Protein AF-J3ETV2-F1 (afdb_monomer_lite)

Sequence (71 aa):
MLKMWVFILMIDGKDVEAFPADSEVKCMEVMFKALAVQRDSREKASGACYVRATAIDDTERRLIGHPVESR

Foldseek 3Di:
DQKKKWKWWAWPPDDIAIDIDSDPVVNVVVVVVVVVVCVVVVTDTPDIDMDIDPDDDPVRVVCGRPPPPDD

pLDDT: mean 79.48, std 13.54, range [38.06, 93.12]

Structure (mmCIF, N/CA/C/O backbone):
data_AF-J3ETV2-F1
#
_entry.id   AF-J3ETV2-F1
#
loop_
_atom_site.group_PDB
_atom_site.id
_atom_site.type_symbol
_atom_site.label_atom_id
_atom_site.label_alt_id
_atom_site.label_comp_id
_atom_site.label_asym_id
_atom_site.label_entity_id
_atom_site.label_seq_id
_atom_site.pdbx_PDB_ins_code
_atom_site.Cartn_x
_atom_site.Cartn_y
_atom_site.Cartn_z
_atom_site.occupancy
_atom_site.B_iso_or_equiv
_atom_site.auth_seq_id
_atom_site.auth_comp_id
_atom_site.auth_asym_id
_atom_site.auth_atom_id
_atom_site.pdbx_PDB_model_num
ATOM 1 N N . MET A 1 1 ? 9.387 -5.062 -19.387 1.00 56.66 1 MET A N 1
ATOM 2 C CA . MET A 1 1 ? 8.624 -5.379 -18.160 1.00 56.66 1 MET A CA 1
ATOM 3 C C . MET A 1 1 ? 8.578 -4.142 -17.291 1.00 56.66 1 MET A C 1
ATOM 5 O O . MET A 1 1 ? 9.625 -3.742 -16.790 1.00 56.66 1 MET A O 1
ATOM 9 N N . LEU A 1 2 ? 7.403 -3.524 -17.150 1.00 60.75 2 LEU A N 1
ATOM 10 C CA . LEU A 1 2 ? 7.203 -2.529 -16.101 1.00 60.75 2 LEU A CA 1
ATOM 11 C C . LEU A 1 2 ? 7.257 -3.233 -14.744 1.00 60.75 2 LEU A C 1
ATOM 13 O O . LEU A 1 2 ? 6.650 -4.285 -14.558 1.00 60.75 2 LEU A O 1
ATOM 17 N N . LYS A 1 3 ? 8.021 -2.654 -13.821 1.00 71.56 3 LYS A N 1
ATOM 18 C CA . LYS A 1 3 ? 8.020 -3.035 -12.412 1.00 71.56 3 LYS A CA 1
ATOM 19 C C . LYS A 1 3 ? 7.228 -1.972 -11.673 1.00 71.56 3 LYS A C 1
ATOM 21 O O . LYS A 1 3 ? 7.484 -0.788 -11.868 1.00 71.56 3 LYS A O 1
ATOM 26 N N . MET A 1 4 ? 6.293 -2.395 -10.842 1.00 85.56 4 MET A N 1
ATOM 27 C CA . MET A 1 4 ? 5.548 -1.501 -9.967 1.00 85.56 4 MET A CA 1
ATOM 28 C C . MET A 1 4 ? 5.512 -2.096 -8.577 1.00 85.56 4 MET A C 1
ATOM 30 O O . MET A 1 4 ? 5.527 -3.315 -8.388 1.00 85.56 4 MET A O 1
ATOM 34 N N . TRP A 1 5 ? 5.439 -1.208 -7.612 1.00 89.94 5 TRP A N 1
ATOM 35 C CA . TRP A 1 5 ? 5.281 -1.546 -6.222 1.00 89.94 5 TRP A CA 1
ATOM 36 C C . TRP A 1 5 ? 3.928 -1.060 -5.752 1.00 89.94 5 TRP A C 1
ATOM 38 O O . TRP A 1 5 ? 3.487 0.013 -6.152 1.00 89.94 5 TRP A O 1
ATOM 48 N N . VAL A 1 6 ? 3.256 -1.852 -4.931 1.00 89.69 6 VAL A N 1
ATOM 49 C CA . VAL A 1 6 ? 1.972 -1.458 -4.358 1.00 89.69 6 VAL A CA 1
ATOM 50 C C . VAL A 1 6 ? 2.047 -1.664 -2.863 1.00 89.69 6 VAL A C 1
ATOM 52 O O . VAL A 1 6 ? 2.384 -2.753 -2.394 1.00 89.69 6 VAL A O 1
ATOM 55 N N . PHE A 1 7 ? 1.754 -0.603 -2.126 1.00 92.38 7 PHE A N 1
ATOM 56 C CA . PHE A 1 7 ? 1.492 -0.685 -0.702 1.00 92.38 7 PHE A CA 1
ATOM 57 C C . PHE A 1 7 ? -0.009 -0.873 -0.507 1.00 92.38 7 PHE A C 1
ATOM 59 O O . PHE A 1 7 ? -0.796 -0.148 -1.107 1.00 92.38 7 PHE A O 1
ATOM 66 N N . ILE A 1 8 ? -0.401 -1.853 0.298 1.00 90.69 8 ILE A N 1
ATOM 67 C CA . ILE A 1 8 ? -1.799 -2.159 0.585 1.00 90.69 8 ILE A CA 1
ATOM 68 C C . ILE A 1 8 ? -2.016 -1.978 2.083 1.00 90.69 8 ILE A C 1
ATOM 70 O O . ILE A 1 8 ? -1.311 -2.589 2.890 1.00 90.69 8 ILE A O 1
ATOM 74 N N . LEU A 1 9 ? -2.995 -1.154 2.445 1.00 91.38 9 LEU A N 1
ATOM 75 C CA . LEU A 1 9 ? -3.402 -0.895 3.819 1.00 91.38 9 LEU A CA 1
ATOM 76 C C . LEU A 1 9 ? -4.844 -1.361 4.019 1.00 91.38 9 LEU A C 1
ATOM 78 O O . LEU A 1 9 ? -5.732 -1.043 3.232 1.00 91.38 9 LEU A O 1
ATOM 82 N N . MET A 1 10 ? -5.066 -2.116 5.090 1.00 90.19 10 MET A N 1
ATOM 83 C CA . MET A 1 10 ? -6.383 -2.603 5.481 1.00 90.19 10 MET A CA 1
ATOM 84 C C . MET A 1 10 ? -6.753 -1.974 6.824 1.00 90.19 10 MET A C 1
ATOM 86 O O . MET A 1 10 ? -6.004 -2.084 7.801 1.00 90.19 10 MET A O 1
ATOM 90 N N . ILE A 1 11 ? -7.903 -1.304 6.870 1.00 88.06 11 ILE A N 1
ATOM 91 C CA . ILE A 1 11 ? -8.449 -0.658 8.067 1.00 88.06 11 ILE A CA 1
ATOM 92 C C . ILE A 1 11 ? -9.801 -1.305 8.379 1.00 88.06 11 ILE A C 1
ATOM 94 O O . ILE A 1 11 ? -10.620 -1.504 7.483 1.00 88.06 11 ILE A O 1
ATOM 98 N N . ASP A 1 12 ? -10.032 -1.658 9.646 1.00 85.62 12 ASP A N 1
ATOM 99 C CA . ASP A 1 12 ? -11.289 -2.264 10.093 1.00 85.62 12 ASP A CA 1
ATOM 100 C C . ASP A 1 12 ? -12.482 -1.358 9.726 1.00 85.62 12 ASP A C 1
ATOM 102 O O . ASP A 1 12 ? -12.550 -0.202 10.144 1.00 85.62 12 ASP A O 1
ATOM 106 N N . GLY A 1 13 ? -13.436 -1.894 8.958 1.00 85.88 13 GLY A N 1
ATOM 107 C CA . GLY A 1 13 ? -14.647 -1.175 8.541 1.00 85.88 13 GLY A CA 1
ATOM 108 C C . GLY A 1 13 ? -14.482 -0.249 7.330 1.00 85.88 13 GLY A C 1
ATOM 109 O O . GLY A 1 13 ? -15.417 0.491 7.026 1.00 85.88 13 GLY A O 1
ATOM 110 N N . LYS A 1 14 ? -13.336 -0.291 6.638 1.00 85.12 14 LYS A N 1
ATOM 111 C CA . LYS A 1 14 ? -13.088 0.444 5.390 1.00 85.12 14 LYS A CA 1
ATOM 112 C C . LYS A 1 14 ? -12.722 -0.487 4.241 1.00 85.12 14 LYS A C 1
ATOM 114 O O . LYS A 1 14 ? -12.292 -1.621 4.454 1.00 85.12 14 LYS A O 1
ATOM 119 N N . ASP A 1 15 ? -12.865 0.033 3.027 1.00 85.69 15 ASP A N 1
ATOM 120 C CA . ASP A 1 15 ? -12.353 -0.620 1.828 1.00 85.69 15 ASP A CA 1
ATOM 121 C C . ASP A 1 15 ? -10.822 -0.696 1.853 1.00 85.69 15 ASP A C 1
ATOM 123 O O . ASP A 1 15 ? -10.139 0.100 2.501 1.00 85.69 15 ASP A O 1
ATOM 127 N N . VAL A 1 16 ? -10.279 -1.683 1.141 1.00 86.12 16 VAL A N 1
ATOM 128 C CA . VAL A 1 16 ? -8.832 -1.873 1.018 1.00 86.12 16 VAL A CA 1
ATOM 129 C C . VAL A 1 16 ? -8.226 -0.709 0.238 1.00 86.12 16 VAL A C 1
ATOM 131 O O . VAL A 1 16 ? -8.599 -0.459 -0.908 1.00 86.12 16 VAL A O 1
ATOM 134 N N . GLU A 1 17 ? -7.238 -0.043 0.830 1.00 88.00 17 GLU A N 1
ATOM 135 C CA . GLU A 1 17 ? -6.517 1.050 0.185 1.00 88.00 17 GLU A CA 1
ATOM 136 C C . GLU A 1 17 ? -5.234 0.520 -0.465 1.00 88.00 17 GLU A C 1
ATOM 138 O O . GLU A 1 17 ? -4.415 -0.133 0.184 1.00 88.00 17 GLU A O 1
ATOM 143 N N . ALA A 1 18 ? -5.047 0.804 -1.756 1.00 88.81 18 ALA A N 1
ATOM 144 C CA . ALA A 1 18 ? -3.877 0.388 -2.523 1.00 88.81 18 ALA A CA 1
ATOM 145 C C . ALA A 1 18 ? -3.171 1.603 -3.133 1.00 88.81 18 ALA A C 1
ATOM 147 O O . ALA A 1 18 ? -3.763 2.378 -3.882 1.00 88.81 18 ALA A O 1
ATOM 148 N N . PHE A 1 19 ? -1.879 1.734 -2.848 1.00 88.75 19 PHE A N 1
ATOM 149 C CA . PHE A 1 19 ? -1.061 2.866 -3.255 1.00 88.75 19 PHE A CA 1
ATOM 150 C C . PHE A 1 19 ? 0.044 2.411 -4.216 1.00 88.75 19 PHE A C 1
ATOM 152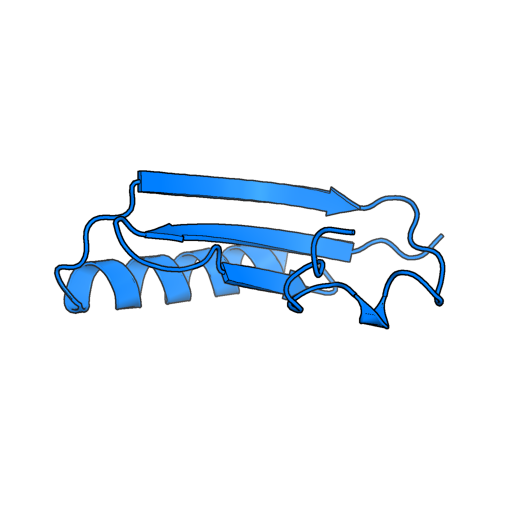 O O . PHE A 1 19 ? 1.026 1.801 -3.777 1.00 88.75 19 PHE A O 1
ATOM 159 N N . PRO A 1 20 ? -0.091 2.680 -5.525 1.00 88.44 20 PRO A N 1
ATOM 160 C CA . PRO A 1 20 ? 0.927 2.322 -6.501 1.00 88.44 20 PRO A CA 1
ATOM 161 C C . PRO A 1 20 ? 2.134 3.268 -6.445 1.00 88.44 20 PRO A C 1
ATOM 163 O O . PRO A 1 20 ? 2.006 4.483 -6.291 1.00 88.44 20 PRO A O 1
ATOM 166 N N . ALA A 1 21 ? 3.321 2.704 -6.646 1.00 88.31 21 ALA A N 1
ATOM 167 C CA . ALA A 1 21 ? 4.596 3.399 -6.706 1.00 88.31 21 ALA A CA 1
ATOM 168 C C . ALA A 1 21 ? 5.494 2.822 -7.813 1.00 88.31 21 ALA A C 1
ATOM 170 O O . ALA A 1 21 ? 5.492 1.628 -8.115 1.00 88.31 21 ALA A O 1
ATOM 171 N N . ASP A 1 22 ? 6.296 3.698 -8.412 1.00 86.88 22 ASP A N 1
ATOM 172 C CA . ASP A 1 22 ? 7.253 3.379 -9.481 1.00 86.88 22 ASP A CA 1
ATOM 173 C C . ASP A 1 22 ?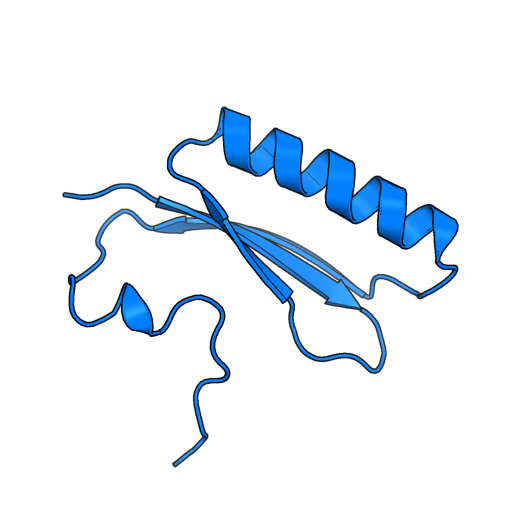 8.547 2.716 -8.970 1.00 86.88 22 ASP A C 1
ATOM 175 O O . ASP A 1 22 ? 9.324 2.161 -9.746 1.00 86.88 22 ASP A O 1
ATOM 179 N N . SER A 1 23 ? 8.783 2.755 -7.659 1.00 88.31 23 SER A N 1
ATOM 180 C CA . SER A 1 23 ? 10.009 2.292 -7.018 1.00 88.31 23 SER A CA 1
ATOM 181 C C . SER A 1 23 ? 9.748 1.827 -5.588 1.00 88.31 23 SER A C 1
ATOM 183 O O . SER A 1 23 ? 8.781 2.235 -4.942 1.00 88.31 23 SER A O 1
ATOM 185 N N . GLU A 1 24 ? 10.639 0.971 -5.095 1.00 89.88 24 GLU A N 1
ATOM 186 C CA . GLU A 1 24 ? 10.577 0.418 -3.740 1.00 89.88 24 GLU A CA 1
ATOM 187 C C . GLU A 1 24 ? 10.673 1.512 -2.685 1.00 89.88 24 GLU A C 1
ATOM 189 O O . GLU A 1 24 ? 9.842 1.594 -1.785 1.00 89.88 24 GLU A O 1
ATOM 194 N N . VAL A 1 25 ? 11.642 2.412 -2.867 1.00 92.00 25 VAL A N 1
ATOM 195 C CA . VAL A 1 25 ? 11.889 3.552 -1.979 1.00 92.00 25 VAL A CA 1
ATOM 196 C C . VAL A 1 25 ? 10.632 4.407 -1.836 1.00 92.00 25 VAL A C 1
ATOM 198 O O . VAL A 1 25 ? 10.187 4.673 -0.722 1.00 92.00 25 VAL A O 1
ATOM 201 N N . LYS A 1 26 ? 9.995 4.769 -2.954 1.00 90.38 26 LYS A N 1
ATOM 202 C CA . LYS A 1 26 ? 8.775 5.583 -2.941 1.00 90.38 26 LYS A CA 1
ATOM 203 C C . LYS A 1 26 ? 7.599 4.855 -2.294 1.00 90.38 26 LYS A C 1
ATOM 205 O O . LYS A 1 26 ? 6.806 5.470 -1.590 1.00 90.38 26 LYS A O 1
ATOM 210 N N . CYS A 1 27 ? 7.497 3.545 -2.487 1.00 91.00 27 CYS A N 1
ATOM 211 C CA . CYS A 1 27 ? 6.465 2.745 -1.842 1.0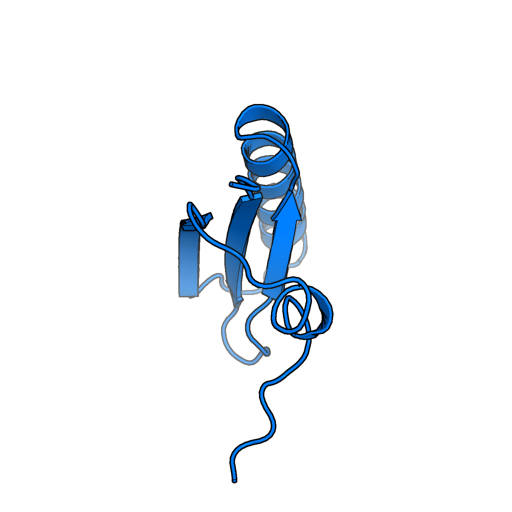0 91.00 27 CYS A CA 1
ATOM 212 C C . CYS A 1 27 ? 6.662 2.668 -0.317 1.00 91.00 27 CYS A C 1
ATOM 214 O O . CYS A 1 27 ? 5.702 2.806 0.439 1.00 91.00 27 CYS A O 1
ATOM 216 N N . MET A 1 28 ? 7.911 2.535 0.148 1.00 90.88 28 MET A N 1
ATOM 217 C CA . MET A 1 28 ? 8.246 2.615 1.573 1.00 90.88 28 MET A CA 1
ATOM 218 C C . MET A 1 28 ? 7.900 3.987 2.162 1.00 90.88 28 MET A C 1
ATOM 220 O O . MET A 1 28 ? 7.334 4.060 3.250 1.00 90.88 28 MET A O 1
ATOM 224 N N . GLU A 1 29 ? 8.191 5.080 1.453 1.00 93.12 29 GLU A N 1
ATOM 225 C CA . GLU A 1 29 ? 7.806 6.428 1.891 1.00 93.12 29 GLU A CA 1
ATOM 226 C C . GLU A 1 29 ? 6.286 6.580 2.032 1.00 93.12 29 GLU A C 1
ATOM 228 O O . GLU A 1 29 ? 5.809 7.169 3.005 1.00 93.12 29 GLU A O 1
ATOM 233 N N . VAL A 1 30 ? 5.522 6.039 1.079 1.00 90.75 30 VAL A N 1
ATOM 234 C CA . VAL A 1 30 ? 4.055 6.023 1.135 1.00 90.75 30 VAL A CA 1
ATOM 235 C C . VAL A 1 30 ? 3.565 5.207 2.327 1.00 90.75 30 VAL A C 1
ATOM 237 O O . VAL A 1 30 ? 2.727 5.699 3.079 1.00 90.75 30 VAL A O 1
ATOM 240 N N . MET A 1 31 ? 4.132 4.020 2.560 1.00 91.00 31 MET A N 1
ATOM 241 C CA . MET A 1 31 ? 3.833 3.201 3.737 1.00 91.00 31 MET A CA 1
ATOM 242 C C . MET A 1 31 ? 4.041 3.990 5.034 1.00 91.00 31 MET A C 1
ATOM 244 O O . MET A 1 31 ? 3.146 4.028 5.878 1.00 91.00 31 MET A O 1
ATOM 248 N N . PHE A 1 32 ? 5.193 4.648 5.205 1.00 90.88 32 PHE A N 1
ATOM 249 C CA . PHE A 1 32 ? 5.472 5.426 6.416 1.00 90.88 32 PHE A CA 1
ATOM 250 C C . PHE A 1 32 ? 4.449 6.542 6.635 1.00 90.88 32 PHE A C 1
ATOM 252 O O . PHE A 1 32 ? 3.977 6.728 7.757 1.00 90.88 32 PHE A O 1
ATOM 259 N N . LYS A 1 33 ? 4.076 7.258 5.569 1.00 90.25 33 LYS A N 1
ATOM 260 C CA . LYS A 1 33 ? 3.072 8.328 5.633 1.00 90.25 33 LYS A CA 1
ATOM 261 C C . LYS A 1 33 ? 1.687 7.781 5.974 1.00 90.25 33 LYS A C 1
ATOM 263 O O . LYS A 1 33 ? 1.044 8.303 6.879 1.00 90.25 33 LYS A O 1
ATOM 268 N N . ALA A 1 34 ? 1.255 6.716 5.306 1.00 87.62 34 ALA A N 1
ATOM 269 C CA . ALA A 1 34 ? -0.054 6.109 5.520 1.00 87.62 34 ALA A CA 1
ATOM 270 C C . ALA A 1 34 ? -0.202 5.551 6.945 1.00 87.62 34 ALA A C 1
ATOM 272 O O . ALA A 1 34 ? -1.207 5.797 7.607 1.00 87.62 34 ALA A O 1
ATOM 273 N N . LEU A 1 35 ? 0.832 4.883 7.470 1.00 86.12 35 LEU A N 1
ATOM 274 C CA . LEU A 1 35 ? 0.841 4.402 8.854 1.00 86.12 35 LEU A CA 1
ATOM 275 C C . LEU A 1 35 ? 0.864 5.548 9.877 1.00 86.12 35 LEU A C 1
ATOM 277 O O . LEU A 1 35 ? 0.258 5.429 10.939 1.00 86.12 35 LEU A O 1
ATOM 281 N N . ALA A 1 36 ? 1.547 6.659 9.583 1.00 88.06 36 ALA A N 1
ATOM 282 C CA . ALA A 1 36 ? 1.534 7.835 10.454 1.00 88.06 36 ALA A CA 1
ATOM 283 C C . ALA A 1 36 ? 0.137 8.474 10.524 1.00 88.06 36 ALA A C 1
ATOM 285 O O . ALA A 1 36 ? -0.340 8.765 11.619 1.00 88.06 36 ALA A O 1
ATOM 286 N N . VAL A 1 37 ? -0.537 8.620 9.379 1.00 86.38 37 VAL A N 1
ATOM 287 C CA . VAL A 1 37 ? -1.922 9.115 9.305 1.00 86.38 37 VAL A CA 1
ATOM 288 C C . VAL A 1 37 ? -2.880 8.171 10.030 1.00 86.38 37 VAL A C 1
ATOM 290 O O . VAL A 1 37 ? -3.702 8.620 10.826 1.00 86.38 37 VAL A O 1
ATOM 293 N N . GLN A 1 38 ? -2.741 6.859 9.826 1.00 84.75 38 GLN A N 1
ATOM 294 C CA . GLN A 1 38 ? -3.580 5.871 10.502 1.00 84.75 38 GLN A CA 1
ATOM 295 C C . GLN A 1 38 ? -3.440 5.958 12.029 1.00 84.75 38 GLN A C 1
ATOM 297 O O . GLN A 1 38 ? -4.451 5.946 12.732 1.00 84.75 38 GLN A O 1
ATOM 302 N N . ARG A 1 39 ? -2.218 6.112 12.554 1.00 84.69 39 ARG A N 1
ATOM 303 C CA . ARG A 1 39 ? -1.988 6.280 13.999 1.00 84.69 39 ARG A CA 1
ATOM 304 C C . ARG A 1 39 ? -2.694 7.507 14.574 1.00 84.69 39 ARG A C 1
ATOM 306 O O . ARG A 1 39 ? -3.187 7.432 15.696 1.00 84.69 39 ARG A O 1
ATOM 313 N N . ASP A 1 40 ? -2.757 8.599 13.818 1.00 87.56 40 ASP A N 1
ATOM 314 C CA . ASP A 1 40 ? -3.442 9.828 14.233 1.00 87.56 40 ASP A CA 1
ATOM 315 C C . ASP A 1 40 ? -4.973 9.692 14.159 1.00 87.56 40 ASP A C 1
ATOM 317 O O . ASP A 1 40 ? -5.693 10.114 15.063 1.00 87.56 40 ASP A O 1
ATOM 321 N N . SER A 1 41 ? -5.477 8.992 13.137 1.00 81.88 41 SER A N 1
ATOM 322 C CA . SER A 1 41 ? -6.915 8.786 12.907 1.00 81.88 41 SER A CA 1
ATOM 323 C C . SER A 1 41 ? -7.630 7.936 13.973 1.00 81.88 41 SER A C 1
ATOM 325 O O . SER A 1 41 ? -8.858 7.904 14.006 1.00 81.88 41 SER A O 1
ATOM 327 N N . ARG A 1 42 ? -6.887 7.240 14.852 1.00 80.62 42 ARG A N 1
ATOM 328 C CA . ARG A 1 42 ? -7.384 6.235 15.825 1.00 80.62 42 ARG A CA 1
ATOM 329 C C . ARG A 1 42 ? -8.155 5.057 15.218 1.00 80.62 42 ARG A C 1
ATOM 331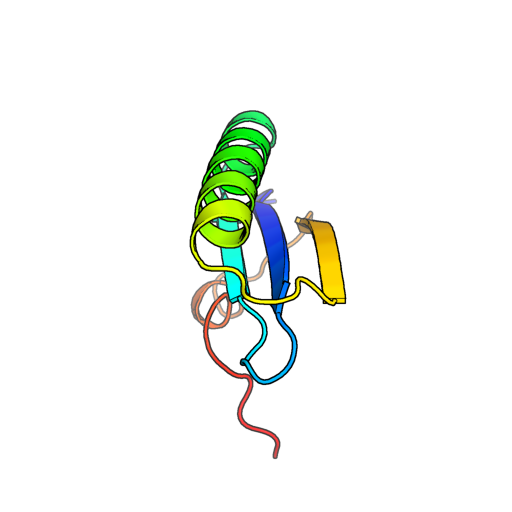 O O . ARG A 1 42 ? -8.695 4.235 15.958 1.00 80.62 42 ARG A O 1
ATOM 338 N N . GLU A 1 43 ? -8.201 4.944 13.901 1.00 82.44 43 GLU A N 1
ATOM 339 C CA . GLU A 1 43 ? -8.810 3.812 13.216 1.00 82.44 43 GLU A CA 1
ATOM 340 C C . GLU A 1 43 ? -7.922 2.583 13.379 1.00 82.44 43 GLU A C 1
ATOM 342 O O . GLU A 1 43 ? -6.706 2.708 13.473 1.00 82.44 43 GLU A O 1
ATOM 347 N N . LYS A 1 44 ? -8.485 1.376 13.443 1.00 82.81 44 LYS A N 1
ATOM 348 C CA . LYS A 1 44 ? -7.693 0.164 13.680 1.00 82.81 44 LYS A CA 1
ATOM 349 C C . LYS A 1 44 ? -7.215 -0.422 12.354 1.00 82.81 44 LYS A C 1
ATOM 351 O O . LYS A 1 44 ? -8.017 -0.939 11.583 1.00 82.81 44 LYS A O 1
ATOM 356 N N . ALA A 1 45 ? -5.906 -0.370 12.100 1.00 83.88 45 ALA A N 1
ATOM 357 C CA . ALA A 1 45 ? -5.308 -1.123 11.003 1.00 83.88 45 ALA A CA 1
ATOM 358 C C . ALA A 1 45 ? -5.439 -2.626 11.290 1.00 83.88 45 ALA A C 1
ATOM 360 O O . ALA A 1 45 ? -4.972 -3.111 12.324 1.00 83.88 45 ALA A O 1
ATOM 361 N N . SER A 1 46 ? -6.071 -3.353 10.375 1.00 86.94 46 SER A N 1
ATOM 362 C CA . SER A 1 46 ? -6.201 -4.811 10.431 1.00 86.94 46 SER A CA 1
ATOM 363 C C . SER A 1 46 ? -5.009 -5.516 9.791 1.00 86.94 46 SER A C 1
ATOM 365 O O . SER A 1 46 ? -4.684 -6.645 10.156 1.00 86.94 46 SER A O 1
ATOM 367 N N . GLY A 1 47 ? -4.298 -4.827 8.898 1.00 86.62 47 GLY A N 1
ATOM 368 C CA . GLY A 1 47 ? -3.018 -5.273 8.374 1.00 86.62 47 GLY A CA 1
ATOM 369 C C . GLY A 1 47 ? -2.476 -4.355 7.287 1.00 86.62 47 GLY A C 1
ATOM 370 O O . GLY A 1 47 ? -3.139 -3.426 6.830 1.00 86.62 47 GLY A O 1
ATOM 371 N N . ALA A 1 48 ? -1.245 -4.627 6.872 1.00 89.06 48 ALA A N 1
ATOM 372 C CA . ALA A 1 48 ? -0.606 -3.939 5.764 1.00 89.06 48 ALA A CA 1
ATOM 373 C C . ALA A 1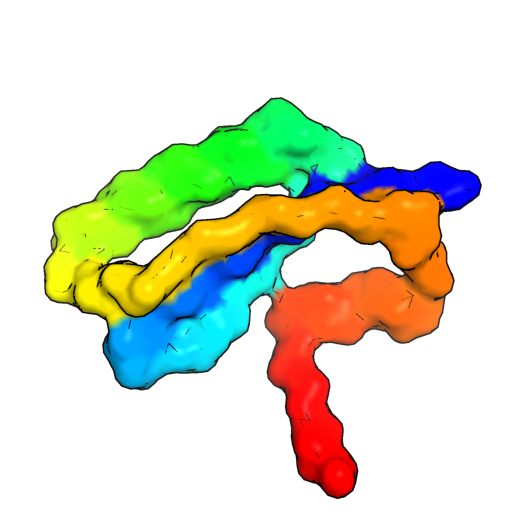 48 ? 0.347 -4.896 5.045 1.00 89.06 48 ALA A C 1
ATOM 375 O O . ALA A 1 48 ? 0.985 -5.736 5.685 1.00 89.06 48 ALA A O 1
ATOM 376 N N . CYS A 1 49 ? 0.454 -4.776 3.725 1.00 87.44 49 CYS A N 1
ATOM 377 C CA . CYS A 1 49 ? 1.415 -5.546 2.948 1.00 87.44 49 CYS A CA 1
ATOM 378 C C . CYS A 1 49 ? 1.989 -4.738 1.785 1.00 87.44 49 CYS A C 1
ATOM 380 O O . CYS A 1 49 ? 1.510 -3.664 1.423 1.00 87.44 49 CYS A O 1
ATOM 382 N N . TYR A 1 50 ? 3.068 -5.268 1.226 1.00 83.62 50 TYR A N 1
ATOM 383 C CA . TYR A 1 50 ? 3.813 -4.654 0.147 1.00 83.62 50 TYR A CA 1
ATOM 384 C C . TYR A 1 50 ? 4.080 -5.700 -0.923 1.00 83.62 50 TYR A C 1
ATOM 386 O O . TYR A 1 50 ? 4.579 -6.788 -0.624 1.00 83.62 50 TYR A O 1
ATOM 394 N N . VAL A 1 51 ? 3.730 -5.377 -2.166 1.00 86.62 51 VAL A N 1
ATOM 395 C CA . VAL A 1 51 ? 3.827 -6.314 -3.285 1.00 86.62 51 VAL A CA 1
ATOM 396 C C . VAL A 1 51 ? 4.617 -5.717 -4.441 1.00 86.62 51 VAL A C 1
ATOM 398 O O . VAL A 1 51 ? 4.478 -4.541 -4.782 1.00 86.62 51 VAL A O 1
ATOM 401 N N . ARG A 1 52 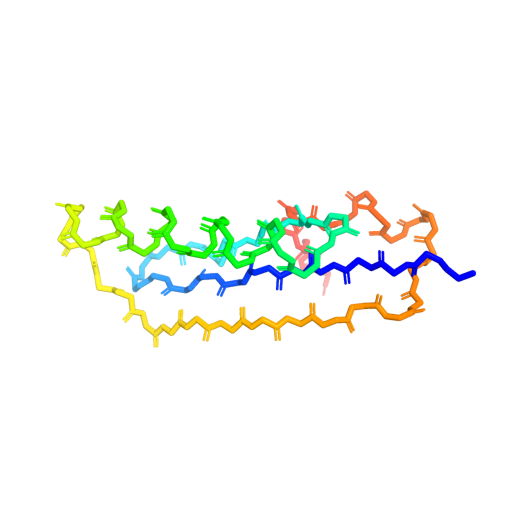? 5.446 -6.562 -5.065 1.00 87.88 52 ARG A N 1
ATOM 402 C CA . ARG A 1 52 ? 6.143 -6.255 -6.316 1.00 87.88 52 ARG A CA 1
ATOM 403 C C . ARG A 1 52 ? 5.397 -6.875 -7.483 1.00 87.88 52 ARG A C 1
ATOM 405 O O . ARG A 1 52 ? 5.437 -8.091 -7.654 1.00 87.88 52 ARG A O 1
ATOM 412 N N . ALA A 1 53 ? 4.806 -6.049 -8.330 1.00 81.88 53 ALA A N 1
ATOM 413 C CA . ALA A 1 53 ? 4.279 -6.490 -9.609 1.00 81.88 53 ALA A CA 1
ATOM 414 C C . ALA A 1 53 ? 5.407 -6.463 -10.652 1.00 81.88 53 ALA A C 1
ATOM 416 O O . ALA A 1 53 ? 5.953 -5.409 -10.988 1.00 81.88 53 ALA A O 1
ATOM 417 N N . THR A 1 54 ? 5.815 -7.645 -11.116 1.00 74.25 54 THR A N 1
ATOM 418 C CA . THR A 1 54 ? 6.916 -7.831 -12.081 1.00 74.25 54 THR A CA 1
ATOM 419 C C . THR A 1 54 ? 6.453 -7.881 -13.536 1.00 74.25 54 THR A C 1
ATOM 421 O O . THR A 1 54 ? 7.273 -7.739 -14.443 1.00 74.25 54 THR A O 1
ATOM 424 N N . ALA A 1 55 ? 5.156 -8.080 -13.751 1.00 66.88 55 ALA A N 1
ATOM 425 C CA . ALA A 1 55 ? 4.485 -7.979 -15.034 1.00 66.88 55 ALA A CA 1
ATOM 426 C C . ALA A 1 55 ? 3.172 -7.231 -14.802 1.00 66.88 55 ALA A C 1
ATOM 428 O O . ALA A 1 55 ? 2.416 -7.592 -13.905 1.00 66.88 55 ALA A O 1
ATOM 429 N N . ILE A 1 56 ? 2.961 -6.163 -15.565 1.00 62.62 56 ILE A N 1
ATOM 430 C CA . ILE A 1 56 ? 1.711 -5.409 -15.613 1.00 62.62 56 ILE A CA 1
ATOM 431 C C . ILE A 1 56 ? 1.420 -5.212 -17.087 1.00 62.62 56 ILE A C 1
ATOM 433 O O . ILE A 1 56 ? 2.243 -4.635 -17.803 1.00 62.62 56 ILE A O 1
ATOM 437 N N . ASP A 1 57 ? 0.287 -5.737 -17.524 1.00 63.69 57 ASP A N 1
ATOM 438 C CA . ASP A 1 57 ? -0.334 -5.365 -18.788 1.00 63.69 57 ASP A CA 1
ATOM 439 C C . ASP A 1 57 ? -0.878 -3.926 -18.654 1.00 63.69 57 ASP A C 1
ATOM 441 O O . ASP A 1 57 ? -1.457 -3.561 -17.628 1.00 63.69 57 ASP A O 1
ATOM 445 N N . ASP A 1 58 ? -0.689 -3.077 -19.669 1.00 61.75 58 ASP A N 1
ATOM 446 C CA . ASP A 1 58 ? -1.218 -1.703 -19.687 1.00 61.75 58 ASP A CA 1
ATOM 447 C C . ASP A 1 58 ? -2.745 -1.655 -19.439 1.00 61.75 58 ASP A C 1
ATOM 449 O O . ASP A 1 58 ? -3.253 -0.716 -18.820 1.00 61.75 58 ASP A O 1
ATOM 453 N N . THR A 1 59 ? -3.471 -2.702 -19.839 1.00 60.38 59 THR A N 1
ATOM 454 C CA . THR A 1 59 ? -4.904 -2.924 -19.586 1.00 60.38 59 THR A CA 1
ATOM 455 C C . THR A 1 59 ? -5.223 -3.141 -18.109 1.00 60.38 59 THR A C 1
ATOM 457 O O . THR A 1 59 ? -6.324 -2.801 -17.670 1.00 60.38 59 THR A O 1
ATOM 460 N N . GLU A 1 60 ? -4.280 -3.684 -17.340 1.00 62.69 60 GLU A N 1
ATOM 461 C CA . GLU A 1 60 ? -4.406 -3.922 -15.899 1.00 62.69 60 GLU A CA 1
ATOM 462 C C . GLU A 1 60 ? -3.978 -2.701 -15.086 1.00 62.69 60 GLU A C 1
ATOM 464 O O . GLU A 1 60 ? -4.484 -2.480 -13.986 1.00 62.69 60 GLU A O 1
ATOM 469 N N . ARG A 1 61 ? -3.106 -1.845 -15.640 1.00 62.06 61 ARG A N 1
ATOM 470 C CA . ARG A 1 61 ? -2.610 -0.656 -14.934 1.00 62.06 61 ARG A CA 1
ATOM 471 C C . ARG A 1 61 ? -3.734 0.280 -14.479 1.00 62.06 61 ARG A C 1
ATOM 473 O O . ARG A 1 61 ? -3.663 0.859 -13.399 1.00 62.06 61 ARG A O 1
ATOM 480 N N . ARG A 1 62 ? -4.780 0.414 -15.296 1.00 65.75 62 ARG A N 1
ATOM 481 C CA . ARG A 1 62 ? -5.975 1.230 -15.005 1.00 65.75 62 ARG A CA 1
ATOM 482 C C . ARG A 1 62 ? -6.873 0.663 -13.900 1.00 65.75 62 ARG A C 1
ATOM 484 O O . ARG A 1 62 ? -7.772 1.364 -13.465 1.00 65.75 62 ARG A O 1
ATOM 491 N N . LEU A 1 63 ? -6.689 -0.596 -13.502 1.00 65.25 63 LEU A N 1
ATOM 492 C CA . LEU A 1 63 ? -7.527 -1.260 -12.496 1.00 65.25 63 LEU A CA 1
ATOM 493 C C . LEU A 1 63 ? -6.942 -1.142 -11.083 1.00 65.25 63 LEU A C 1
ATOM 495 O O . LEU A 1 63 ? -7.617 -1.432 -10.101 1.00 65.25 63 LEU A O 1
ATOM 499 N N . ILE A 1 64 ? -5.690 -0.702 -10.957 1.00 64.69 64 ILE A N 1
ATOM 500 C CA . ILE A 1 64 ? -5.016 -0.579 -9.665 1.00 64.69 64 ILE A CA 1
ATOM 501 C C . ILE A 1 64 ? -5.568 0.635 -8.916 1.00 64.69 64 ILE A C 1
ATOM 503 O O . ILE A 1 64 ? -5.499 1.756 -9.415 1.00 64.69 64 ILE A O 1
ATOM 507 N N . GLY A 1 65 ? -6.076 0.413 -7.702 1.00 57.31 65 GLY A N 1
ATOM 508 C CA . GLY A 1 65 ? -6.696 1.458 -6.880 1.00 57.31 65 GLY A CA 1
ATOM 509 C C . GLY A 1 65 ? -8.181 1.691 -7.178 1.00 57.31 65 GLY A C 1
ATOM 510 O O . GLY A 1 65 ? -8.783 2.575 -6.577 1.00 57.31 65 GLY A O 1
ATOM 511 N N . HIS A 1 66 ? -8.779 0.892 -8.066 1.00 61.75 66 HIS A N 1
ATOM 512 C CA . HIS A 1 66 ? -10.222 0.854 -8.276 1.00 61.75 66 HIS A CA 1
ATOM 513 C C . HIS A 1 66 ? -10.799 -0.445 -7.695 1.00 61.75 66 HIS A C 1
ATOM 515 O O . HIS A 1 66 ? -10.155 -1.492 -7.805 1.00 61.75 66 HIS A O 1
ATOM 521 N N . PRO A 1 67 ? -11.999 -0.414 -7.087 1.00 50.22 67 PRO A N 1
ATOM 522 C CA . PRO A 1 67 ? -12.674 -1.635 -6.674 1.00 50.22 67 PRO A CA 1
ATOM 523 C C . PRO A 1 67 ? -12.882 -2.524 -7.903 1.00 50.22 67 PRO A C 1
ATOM 525 O O . PRO A 1 67 ? -13.410 -2.070 -8.920 1.00 50.22 67 PRO A O 1
ATOM 528 N N . VAL A 1 68 ? -12.463 -3.788 -7.826 1.00 57.81 68 VAL A N 1
ATOM 529 C CA . VAL A 1 68 ? -12.841 -4.779 -8.836 1.00 57.81 68 VAL A CA 1
ATOM 530 C C . VAL A 1 68 ? -14.322 -5.052 -8.610 1.00 57.81 68 VAL A C 1
ATOM 532 O O . VAL A 1 68 ? -14.677 -5.743 -7.659 1.00 57.81 68 VAL A O 1
ATOM 535 N N . GLU A 1 69 ? -15.191 -4.457 -9.428 1.00 53.44 69 GLU A N 1
ATOM 536 C CA . GLU A 1 69 ? -16.621 -4.761 -9.377 1.00 53.44 69 GLU A CA 1
ATOM 537 C C . GLU A 1 69 ? -16.797 -6.272 -9.575 1.00 53.44 69 GLU A C 1
ATOM 539 O O . GLU A 1 69 ? -16.438 -6.832 -10.615 1.00 53.44 69 GLU A O 1
ATOM 544 N N . SER A 1 70 ? -17.288 -6.943 -8.532 1.00 44.56 70 SER A N 1
ATOM 545 C CA . SER A 1 70 ? -17.555 -8.375 -8.543 1.00 44.56 70 SER A CA 1
ATOM 546 C C . SER A 1 70 ? -18.663 -8.663 -9.552 1.00 44.56 70 SER A C 1
ATOM 548 O O . SER A 1 70 ? -19.810 -8.263 -9.340 1.00 44.56 70 SER A O 1
ATOM 550 N N . ARG A 1 71 ? -18.307 -9.338 -10.645 1.00 38.06 71 ARG A N 1
ATOM 551 C CA . ARG A 1 71 ? -19.266 -10.035 -11.506 1.00 38.06 71 ARG A CA 1
ATOM 552 C C . ARG A 1 71 ? -19.694 -11.350 -10.878 1.00 38.06 71 ARG A C 1
ATOM 554 O O . ARG A 1 71 ? -18.822 -12.006 -10.267 1.00 38.06 71 ARG A O 1
#

Secondary structure (DSSP, 8-state):
---EEEEEEEETTSPPEEEEESSHHHHHHHHHHHHHHHHHHT--EEEEEEEEES---HHHHTTTTS-----

Radius of gyration: 13.03 Å; chains: 1; bounding box: 31×20×36 Å